Protein AF-A0A7S1HFD4-F1 (afdb_monomer_lite)

Sequence (165 aa):
EALGLVLRQPSCRRVALEGPGADVVRVVMNLLPKWSSKGGEEWGAAVSAALQALHHVASSSREFLDQGGGTEAVVCVLRESSDVEVVRWAISLLRGMVGLASAARTMGSESAGCLERLTEVILRCEDLQVQSSAGHLLEQLASTSDAPAEVCMRFVAVGMLPMGG

InterPro domains:
  IPR011989 Armadillo-like helical [G3DSA:1.25.10.10] (9-163)
  IPR016024 Armadillo-type fold [SSF48371] (45-154)

pLDDT: mean 70.8, std 16.88, range [27.39, 92.0]

Radius of gyration: 15.87 Å; chains: 1; bounding box: 38×36×42 Å

Organism: Hemiselmis andersenii (NCBI:txid464988)

Structure (mmCIF, N/CA/C/O backbone):
data_AF-A0A7S1HFD4-F1
#
_entry.id   AF-A0A7S1HFD4-F1
#
loop_
_atom_site.group_PDB
_atom_site.id
_atom_site.type_symbol
_atom_site.label_atom_id
_atom_site.label_alt_id
_atom_site.label_comp_id
_atom_site.label_asym_id
_atom_site.label_entity_id
_atom_site.label_seq_id
_atom_site.pdbx_PDB_ins_code
_atom_site.Cartn_x
_atom_site.Cartn_y
_atom_site.Cartn_z
_atom_site.occupancy
_atom_site.B_iso_or_equiv
_atom_site.auth_seq_id
_atom_site.auth_comp_id
_atom_site.auth_asym_id
_atom_site.auth_atom_id
_atom_site.pdbx_PDB_model_num
ATOM 1 N N . GLU A 1 1 ? -22.334 -19.270 -2.024 1.00 36.38 1 GLU A N 1
ATOM 2 C CA . GLU A 1 1 ? -23.338 -18.642 -2.919 1.00 36.38 1 GLU A CA 1
ATOM 3 C C . GLU A 1 1 ? -23.235 -17.113 -3.040 1.00 36.38 1 GLU A C 1
ATOM 5 O O . GLU A 1 1 ? -23.533 -16.600 -4.111 1.00 36.38 1 GLU A O 1
ATOM 10 N N . ALA A 1 2 ? -22.717 -16.371 -2.047 1.00 30.70 2 ALA A N 1
ATOM 11 C CA . ALA A 1 2 ? -22.541 -14.907 -2.141 1.00 30.70 2 ALA A CA 1
ATOM 12 C C . ALA A 1 2 ? -21.540 -14.423 -3.225 1.00 30.70 2 ALA A C 1
ATOM 14 O O . ALA A 1 2 ? -21.667 -13.313 -3.735 1.00 30.70 2 ALA A O 1
ATOM 15 N N . LEU A 1 3 ? -20.588 -15.267 -3.640 1.00 30.42 3 LEU A N 1
ATOM 16 C CA . LEU A 1 3 ? -19.603 -14.966 -4.694 1.00 30.42 3 LEU A CA 1
ATOM 17 C C . LEU A 1 3 ? -20.194 -14.947 -6.119 1.00 30.42 3 LEU A C 1
ATOM 19 O O . LEU A 1 3 ? -19.652 -14.286 -7.001 1.00 30.42 3 LEU A O 1
ATOM 23 N N . GLY A 1 4 ? -21.329 -15.620 -6.353 1.00 27.39 4 GLY A N 1
ATOM 24 C CA . GLY A 1 4 ? -21.940 -15.734 -7.686 1.00 27.39 4 GLY A CA 1
ATOM 25 C C . GLY A 1 4 ? -22.742 -14.505 -8.134 1.00 27.39 4 GLY A C 1
ATOM 26 O O . GLY A 1 4 ? -22.979 -14.319 -9.326 1.00 27.39 4 GLY A O 1
ATOM 27 N N . LEU A 1 5 ? -23.142 -13.641 -7.196 1.00 33.69 5 LEU A N 1
ATOM 28 C CA . LEU A 1 5 ? -23.995 -12.473 -7.462 1.00 33.69 5 LEU A CA 1
ATOM 29 C C . LEU A 1 5 ? -23.203 -11.188 -7.752 1.00 33.69 5 LEU A C 1
ATOM 31 O O . LEU A 1 5 ? -23.716 -10.274 -8.394 1.00 33.69 5 LEU A O 1
ATOM 35 N N . VAL A 1 6 ? -21.935 -11.123 -7.341 1.00 37.06 6 VAL A N 1
ATOM 36 C CA . VAL A 1 6 ? -21.085 -9.926 -7.485 1.00 37.06 6 VAL A CA 1
ATOM 37 C C . VAL A 1 6 ? -20.586 -9.742 -8.928 1.00 37.06 6 VAL A C 1
ATOM 39 O O . VAL A 1 6 ? -20.330 -8.609 -9.335 1.00 37.06 6 VAL A O 1
ATOM 42 N N . LEU A 1 7 ? -20.537 -10.822 -9.720 1.00 34.38 7 LEU A N 1
ATOM 43 C CA . LEU A 1 7 ? -19.982 -10.873 -11.084 1.00 34.38 7 LEU A CA 1
ATOM 44 C C . LEU A 1 7 ? -20.945 -10.427 -12.205 1.00 34.38 7 LEU A C 1
ATOM 46 O O . LEU A 1 7 ? -20.578 -10.481 -13.376 1.00 34.38 7 LEU A O 1
ATOM 50 N N . ARG A 1 8 ? -22.177 -10.002 -11.887 1.00 31.75 8 ARG A N 1
ATOM 51 C CA . ARG A 1 8 ? -23.209 -9.664 -12.892 1.00 31.75 8 ARG A CA 1
ATOM 52 C C . ARG A 1 8 ? -23.500 -8.168 -13.060 1.00 31.75 8 ARG A C 1
ATOM 54 O O . ARG A 1 8 ? -24.485 -7.826 -13.707 1.00 31.75 8 ARG A O 1
ATOM 61 N N . GLN A 1 9 ? -22.685 -7.270 -12.503 1.00 31.31 9 GLN A N 1
ATOM 62 C CA . GLN A 1 9 ? -22.921 -5.829 -12.662 1.00 31.31 9 GLN A CA 1
ATOM 63 C C . GLN A 1 9 ? -22.128 -5.220 -13.838 1.00 31.31 9 GLN A C 1
ATOM 65 O O . GLN A 1 9 ? -20.924 -5.442 -13.934 1.00 31.31 9 GLN A O 1
ATOM 70 N N . PRO A 1 10 ? -22.788 -4.455 -14.733 1.00 30.75 10 PRO A N 1
ATOM 71 C CA . PRO A 1 10 ? -22.236 -4.023 -16.022 1.00 30.75 10 PRO A CA 1
ATOM 72 C C . PRO A 1 10 ? -21.331 -2.776 -15.969 1.00 30.75 10 PRO A C 1
ATOM 74 O O . PRO A 1 10 ? -20.902 -2.297 -17.015 1.00 30.75 10 PRO A O 1
ATOM 77 N N . SER A 1 11 ? -21.034 -2.228 -14.789 1.00 29.97 11 SER A N 1
ATOM 78 C CA . SER A 1 11 ? -20.333 -0.943 -14.633 1.00 29.97 11 SER A CA 1
ATOM 79 C C . SER A 1 11 ? -18.802 -1.027 -14.519 1.00 29.97 11 SER A C 1
ATOM 81 O O . SER A 1 11 ? -18.147 0.011 -14.549 1.00 29.97 11 SER A O 1
ATOM 83 N N . CYS A 1 12 ? -18.203 -2.221 -14.468 1.00 31.25 12 CYS A N 1
ATOM 84 C CA . CYS A 1 12 ? -16.744 -2.386 -14.490 1.00 31.25 12 CYS A CA 1
ATOM 85 C C . CYS A 1 12 ? -16.300 -2.890 -15.872 1.00 31.25 12 CYS A C 1
ATOM 87 O O . CYS A 1 12 ? -16.665 -3.990 -16.292 1.00 31.25 12 CYS A O 1
ATOM 89 N N . ARG A 1 13 ? -15.532 -2.070 -16.605 1.00 36.38 13 ARG A N 1
ATOM 90 C CA . ARG A 1 13 ? -14.935 -2.442 -17.900 1.00 36.38 13 ARG A CA 1
ATOM 91 C C . ARG A 1 13 ? -14.167 -3.764 -17.758 1.00 36.38 13 ARG A C 1
ATOM 93 O O . ARG A 1 13 ? -13.383 -3.940 -16.834 1.00 36.38 13 ARG A O 1
ATOM 100 N N . ARG A 1 14 ? -14.428 -4.696 -18.681 1.00 38.25 14 ARG A N 1
ATOM 101 C CA . ARG A 1 14 ? -13.848 -6.048 -18.718 1.00 38.25 14 ARG A CA 1
ATOM 102 C C . ARG A 1 14 ? -12.318 -6.001 -18.713 1.00 38.25 14 ARG A C 1
ATOM 104 O O . ARG A 1 14 ? -11.714 -5.565 -19.685 1.00 38.25 14 ARG A O 1
ATOM 111 N N . VAL A 1 15 ? -11.730 -6.546 -17.656 1.00 40.75 15 VAL A N 1
ATOM 112 C CA . VAL A 1 15 ? -10.309 -6.890 -17.566 1.00 40.75 15 VAL A CA 1
ATOM 113 C C . VAL A 1 15 ? -10.117 -8.298 -18.153 1.00 40.75 15 VAL A C 1
ATOM 115 O O . VAL A 1 15 ? -10.663 -9.280 -17.627 1.00 40.75 15 VAL A O 1
ATOM 118 N N . ALA A 1 16 ? -9.399 -8.399 -19.275 1.00 38.19 16 ALA A N 1
ATOM 119 C CA . ALA A 1 16 ? -9.076 -9.662 -19.938 1.00 38.19 16 ALA A CA 1
ATOM 120 C C . ALA A 1 16 ? -7.806 -10.259 -19.314 1.00 38.19 16 ALA A C 1
ATOM 122 O O . ALA A 1 16 ? -6.692 -9.911 -19.680 1.00 38.19 16 ALA A O 1
ATOM 123 N N . LEU A 1 17 ? -8.003 -11.135 -18.335 1.00 47.66 17 LEU A N 1
ATOM 124 C CA . LEU A 1 17 ? -6.966 -11.969 -17.734 1.00 47.66 17 LEU A CA 1
ATOM 125 C C . LEU A 1 17 ? -7.320 -13.419 -18.084 1.00 47.66 17 LEU A C 1
ATOM 127 O O . LEU A 1 17 ? -8.486 -13.801 -17.920 1.00 47.66 17 LEU A O 1
ATOM 131 N N . GLU A 1 18 ? -6.353 -14.193 -18.579 1.00 43.66 18 GLU A N 1
ATOM 132 C CA . GLU A 1 18 ? -6.514 -15.613 -18.925 1.00 43.66 18 GLU A CA 1
ATOM 133 C C . GLU A 1 18 ? -5.867 -16.520 -17.861 1.00 43.66 18 GLU A C 1
ATOM 135 O O . GLU A 1 18 ? -4.837 -16.182 -17.280 1.00 43.66 18 GLU A O 1
ATOM 140 N N . GLY A 1 19 ? -6.478 -17.682 -17.600 1.00 49.81 19 GLY A N 1
ATOM 141 C CA . GLY A 1 19 ? -5.987 -18.696 -16.655 1.00 49.81 19 GLY A CA 1
ATOM 142 C C . GLY A 1 19 ? -6.679 -18.698 -15.277 1.00 49.81 19 GLY A C 1
ATOM 143 O O . GLY A 1 19 ? -7.371 -17.751 -14.921 1.00 49.81 19 GLY A O 1
ATOM 144 N N . PRO A 1 20 ? -6.504 -19.752 -14.458 1.00 47.56 20 PRO A N 1
ATOM 145 C CA . PRO A 1 20 ? -7.231 -19.930 -13.190 1.00 47.56 20 PRO A CA 1
ATOM 146 C C . PRO A 1 20 ? -6.934 -18.854 -12.126 1.00 47.56 20 PRO A C 1
ATOM 148 O O . PRO A 1 20 ? -7.757 -18.616 -11.245 1.00 47.56 20 PRO A O 1
ATOM 151 N N . GLY A 1 21 ? -5.793 -18.159 -12.215 1.00 49.62 21 GLY A N 1
ATOM 152 C CA . GLY A 1 21 ? -5.471 -17.012 -11.354 1.00 49.62 21 GLY A CA 1
ATOM 153 C C . GLY A 1 21 ? -6.226 -15.727 -11.722 1.00 49.62 21 GLY A C 1
ATOM 154 O O . GLY A 1 21 ? -6.450 -14.878 -10.861 1.00 49.62 21 GLY A O 1
ATOM 155 N N . ALA A 1 22 ? -6.681 -15.604 -12.974 1.00 56.97 22 ALA A N 1
ATOM 156 C CA . ALA A 1 22 ? -7.412 -14.445 -13.477 1.00 56.97 22 ALA A CA 1
ATOM 157 C C . ALA A 1 22 ? -8.752 -14.238 -12.768 1.00 56.97 22 ALA A C 1
ATOM 159 O O . ALA A 1 22 ? -9.141 -13.106 -12.487 1.00 56.97 22 ALA A O 1
ATOM 160 N N . ASP A 1 23 ? -9.457 -15.329 -12.470 1.00 59.56 23 ASP A N 1
ATOM 161 C CA . ASP A 1 23 ? -10.765 -15.278 -11.823 1.00 59.56 23 ASP A CA 1
ATOM 162 C C . ASP A 1 23 ? -10.652 -14.875 -10.353 1.00 59.56 23 ASP A C 1
ATOM 164 O O . ASP A 1 23 ? -11.472 -14.095 -9.873 1.00 59.56 23 ASP A O 1
ATOM 168 N N . VAL A 1 24 ? -9.596 -15.317 -9.661 1.00 56.88 24 VAL A N 1
ATOM 169 C CA . VAL A 1 24 ? -9.302 -14.906 -8.280 1.0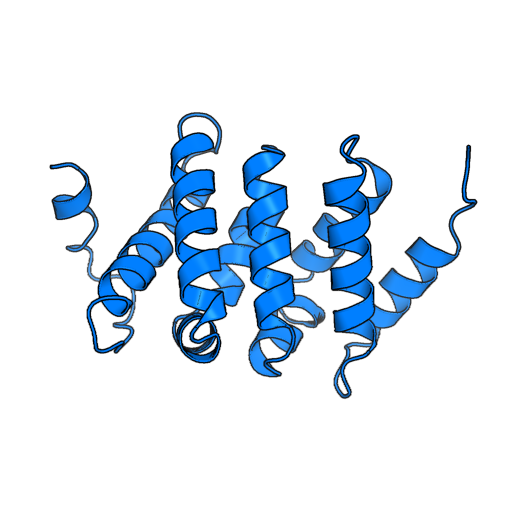0 56.88 24 VAL A CA 1
ATOM 170 C C . VAL A 1 24 ? -8.987 -13.414 -8.231 1.00 56.88 24 VAL A C 1
ATOM 172 O O . VAL A 1 24 ? -9.608 -12.687 -7.458 1.00 56.88 24 VAL A O 1
ATOM 175 N N . VAL A 1 25 ? -8.101 -12.932 -9.109 1.00 61.56 25 VAL A N 1
ATOM 176 C CA . VAL A 1 25 ? -7.782 -11.500 -9.223 1.00 61.56 25 VAL A CA 1
ATOM 177 C C . VAL A 1 25 ? -9.042 -10.696 -9.537 1.00 61.56 25 VAL A C 1
ATOM 179 O O . VAL A 1 25 ? -9.325 -9.716 -8.860 1.00 61.56 25 VAL A O 1
ATOM 182 N N . ARG A 1 26 ? -9.857 -11.132 -10.502 1.00 66.56 26 ARG A N 1
ATOM 183 C CA . ARG A 1 26 ? -11.087 -10.436 -10.908 1.00 66.56 26 ARG A CA 1
ATOM 184 C C . ARG A 1 26 ? -12.136 -10.403 -9.795 1.00 66.56 26 ARG A C 1
ATOM 186 O O . ARG A 1 26 ? -12.816 -9.395 -9.628 1.00 66.56 26 ARG A O 1
ATOM 193 N N . VAL A 1 27 ? -12.287 -11.480 -9.026 1.00 65.19 27 VAL A N 1
ATOM 194 C CA . VAL A 1 27 ? -13.192 -11.529 -7.868 1.00 65.19 27 VAL A CA 1
ATOM 195 C C . VAL A 1 27 ? -12.712 -10.583 -6.773 1.00 65.19 27 VAL A C 1
ATOM 197 O O . VAL A 1 27 ? -13.503 -9.769 -6.303 1.00 65.19 27 VAL A O 1
ATOM 200 N N . VAL A 1 28 ? -11.428 -10.638 -6.411 1.00 64.50 28 VAL A N 1
ATOM 201 C CA . VAL A 1 28 ? -10.841 -9.746 -5.403 1.00 64.50 28 VAL A CA 1
ATOM 202 C C . VAL A 1 28 ? -10.979 -8.287 -5.845 1.00 64.50 28 VAL A C 1
ATOM 204 O O . VAL A 1 28 ? -11.540 -7.481 -5.110 1.00 64.50 28 VAL A O 1
ATOM 207 N N . MET A 1 29 ? -10.613 -7.967 -7.087 1.00 67.50 29 MET A N 1
ATOM 208 C CA . MET A 1 29 ? -10.726 -6.617 -7.654 1.00 67.50 29 MET A CA 1
ATOM 209 C C . MET A 1 29 ? -12.163 -6.108 -7.775 1.00 67.50 29 MET A C 1
ATOM 211 O O . MET A 1 29 ? -12.386 -4.905 -7.738 1.00 67.50 29 MET A O 1
ATOM 215 N N . ASN A 1 30 ? -13.158 -6.993 -7.863 1.00 69.62 30 ASN A N 1
ATOM 216 C CA . ASN A 1 30 ? -14.570 -6.602 -7.820 1.00 69.62 30 ASN A CA 1
ATOM 217 C C . ASN A 1 30 ? -15.109 -6.414 -6.393 1.00 69.62 30 ASN A C 1
ATOM 219 O O . ASN A 1 30 ? -16.143 -5.765 -6.213 1.00 69.62 30 ASN A O 1
ATOM 223 N N . LEU A 1 31 ? -14.461 -7.012 -5.391 1.00 67.50 31 LEU A N 1
ATOM 224 C CA . LEU A 1 31 ? -14.852 -6.916 -3.985 1.00 67.50 31 LEU A CA 1
ATOM 225 C C . LEU A 1 31 ? -14.237 -5.685 -3.307 1.00 67.50 31 LEU A C 1
ATOM 227 O O . LEU A 1 31 ? -14.941 -5.014 -2.551 1.00 67.50 31 LEU A O 1
ATOM 231 N N . LEU A 1 32 ? -12.981 -5.344 -3.623 1.00 68.75 32 LEU A N 1
ATOM 232 C CA . LEU A 1 32 ? -12.258 -4.222 -3.004 1.00 68.75 32 LEU A CA 1
ATOM 233 C C . LEU A 1 32 ? -12.978 -2.855 -3.144 1.00 68.75 32 LEU A C 1
ATOM 23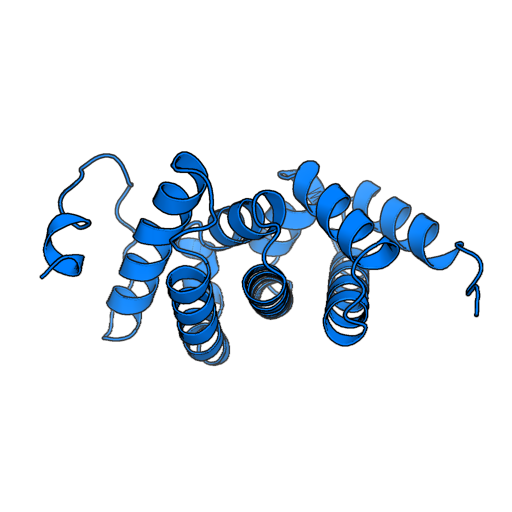5 O O . LEU A 1 32 ? -13.140 -2.176 -2.131 1.00 68.75 32 LEU A O 1
ATOM 239 N N . PRO A 1 33 ? -13.522 -2.453 -4.314 1.00 62.09 33 PRO A N 1
ATOM 240 C CA . PRO A 1 33 ? -14.230 -1.173 -4.450 1.00 62.09 33 PRO A CA 1
ATOM 241 C C . PRO A 1 33 ? -15.594 -1.156 -3.747 1.00 62.09 33 PRO A C 1
ATOM 243 O O . PRO A 1 33 ? -16.076 -0.116 -3.307 1.00 62.09 33 PRO A O 1
ATOM 246 N N . LYS A 1 34 ? -16.252 -2.317 -3.634 1.00 64.44 34 LYS A N 1
ATOM 247 C CA . LYS A 1 34 ? -17.563 -2.424 -2.971 1.00 64.44 34 LYS A CA 1
ATOM 248 C C . LYS A 1 34 ? -17.432 -2.298 -1.456 1.00 64.44 34 LYS A C 1
ATOM 250 O O . LYS A 1 34 ? -18.343 -1.781 -0.814 1.00 64.44 34 LYS A O 1
ATOM 255 N N . TRP A 1 35 ? -16.303 -2.739 -0.912 1.00 65.94 35 TRP A N 1
ATOM 256 C CA . TRP A 1 35 ? -15.948 -2.594 0.494 1.00 65.94 35 TRP A CA 1
ATOM 257 C C . TRP A 1 35 ? -15.759 -1.125 0.901 1.00 65.94 35 TRP A C 1
ATOM 259 O O . TRP A 1 35 ? -16.386 -0.682 1.863 1.00 65.94 35 TRP A O 1
ATOM 269 N N . SER A 1 36 ? -15.004 -0.369 0.098 1.00 58.66 36 SER A N 1
ATOM 270 C CA . SER A 1 36 ? -14.799 1.082 0.242 1.00 58.66 36 SER A CA 1
ATOM 271 C C . SER A 1 36 ? -16.124 1.844 0.427 1.00 58.66 36 SER A C 1
ATOM 273 O O . SER A 1 36 ? -16.315 2.607 1.372 1.00 58.66 36 SER A O 1
ATOM 275 N N . SER A 1 37 ? -17.130 1.524 -0.394 1.00 59.00 37 SER A N 1
ATOM 276 C CA . SER A 1 37 ? -18.434 2.204 -0.362 1.00 59.00 37 SER A CA 1
ATOM 277 C C . SER A 1 37 ? -19.332 1.905 0.853 1.00 59.00 37 SER A C 1
ATOM 279 O O . SER A 1 37 ? -20.359 2.566 1.013 1.00 59.00 37 SER A O 1
ATOM 281 N N . LYS A 1 38 ? -19.012 0.894 1.679 1.00 59.25 38 LYS A N 1
ATOM 282 C CA . LYS A 1 38 ? -19.922 0.367 2.719 1.00 59.25 38 LYS A CA 1
ATOM 283 C C . LYS A 1 38 ? -19.410 0.447 4.160 1.00 59.25 38 LYS A C 1
ATOM 285 O O . LYS A 1 38 ? -20.112 -0.025 5.049 1.00 59.25 38 LYS A O 1
ATOM 290 N N . GLY A 1 39 ? -18.257 1.064 4.417 1.00 54.59 39 GLY A N 1
ATOM 291 C CA . GLY A 1 39 ? -17.822 1.333 5.793 1.00 54.59 39 GLY A CA 1
ATOM 292 C C . GLY A 1 39 ? -17.177 0.147 6.520 1.00 54.59 39 GLY A C 1
ATOM 293 O O . GLY A 1 39 ? -17.425 -0.053 7.702 1.00 54.59 39 GLY A O 1
ATOM 294 N N . GLY A 1 40 ? -16.317 -0.606 5.829 1.00 56.00 40 GLY A N 1
ATOM 295 C CA . GLY A 1 40 ? -15.072 -1.124 6.416 1.00 56.00 40 GLY A CA 1
ATOM 296 C C . GLY A 1 40 ? -15.121 -2.316 7.382 1.00 56.00 40 GLY A C 1
ATOM 297 O O . GLY A 1 40 ? -14.495 -3.340 7.105 1.00 56.00 40 GLY A O 1
ATOM 298 N N . GLU A 1 41 ? -15.807 -2.192 8.518 1.00 57.78 41 GLU A N 1
ATOM 299 C CA . GLU A 1 41 ? -15.495 -2.979 9.725 1.00 57.78 41 GLU A CA 1
ATOM 300 C C . GLU A 1 41 ? -15.973 -4.437 9.668 1.00 57.78 41 GLU A C 1
ATOM 302 O O . GLU A 1 41 ? -15.218 -5.342 10.014 1.00 57.78 41 GLU A O 1
ATOM 307 N N . GLU A 1 42 ? -17.172 -4.715 9.145 1.00 62.59 42 GLU A N 1
ATOM 308 C CA . GLU A 1 42 ? -17.706 -6.093 9.076 1.00 62.59 42 GLU A CA 1
ATOM 309 C C . GLU A 1 42 ? -16.956 -7.002 8.084 1.00 62.59 42 GLU A C 1
ATOM 311 O O . GLU A 1 42 ? -17.113 -8.223 8.091 1.00 62.59 42 GLU A O 1
ATOM 316 N N . TRP A 1 43 ? -16.138 -6.416 7.212 1.00 68.88 43 TRP A N 1
ATOM 317 C CA . TRP A 1 43 ? -15.517 -7.102 6.080 1.00 68.88 43 TRP A CA 1
ATOM 318 C C . TRP A 1 43 ? -13.989 -7.163 6.171 1.00 68.88 43 TRP A C 1
ATOM 320 O O . TRP A 1 43 ? -13.373 -7.770 5.293 1.00 68.88 43 TRP A O 1
ATOM 330 N N . GLY A 1 44 ? -13.378 -6.596 7.219 1.00 70.44 44 GLY A N 1
ATOM 331 C CA . GLY A 1 44 ? -11.919 -6.512 7.379 1.00 70.44 44 GLY A CA 1
ATOM 332 C C . GLY A 1 44 ? -11.214 -7.859 7.196 1.00 70.44 44 GLY A C 1
ATOM 333 O O . GLY A 1 44 ? -10.288 -7.973 6.396 1.00 70.44 44 GLY A O 1
ATOM 334 N N . ALA A 1 45 ? -11.739 -8.928 7.805 1.00 76.50 45 ALA A N 1
ATOM 335 C CA . ALA A 1 45 ? -11.190 -10.279 7.662 1.00 76.50 45 ALA A CA 1
ATOM 336 C C . ALA A 1 45 ? -11.277 -10.828 6.223 1.00 76.50 45 ALA A C 1
ATOM 338 O O . ALA A 1 45 ? -10.332 -11.442 5.729 1.00 76.50 45 ALA A O 1
ATOM 339 N N . ALA A 1 46 ? -12.393 -10.592 5.527 1.00 74.38 46 ALA A N 1
ATOM 340 C CA . ALA A 1 46 ? -12.576 -11.039 4.147 1.00 74.38 46 ALA A CA 1
ATOM 341 C C . ALA A 1 46 ? -11.681 -10.256 3.176 1.00 74.38 46 ALA A C 1
ATOM 343 O O . ALA A 1 46 ? -11.126 -10.836 2.243 1.00 74.38 46 ALA A O 1
ATOM 344 N N . VAL A 1 47 ? -11.510 -8.953 3.411 1.00 75.69 47 VAL A N 1
ATOM 345 C CA . VAL A 1 47 ? -10.617 -8.092 2.629 1.00 75.69 47 VAL A CA 1
ATOM 346 C C . VAL A 1 47 ? -9.159 -8.451 2.881 1.00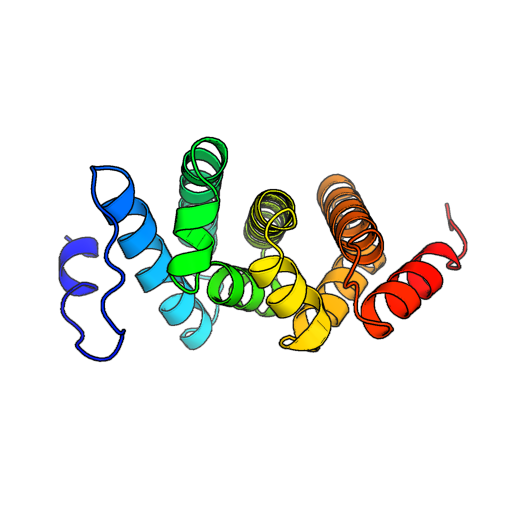 75.69 47 VAL A C 1
ATOM 348 O O . VAL A 1 47 ? -8.410 -8.604 1.924 1.00 75.69 47 VAL A O 1
ATOM 351 N N . SER A 1 48 ? -8.768 -8.673 4.134 1.00 78.31 48 SER A N 1
ATOM 352 C CA . SER A 1 48 ? -7.431 -9.149 4.495 1.00 78.31 48 SER A CA 1
ATOM 353 C C . SER A 1 48 ? -7.110 -10.480 3.803 1.00 78.31 48 SER A C 1
ATOM 355 O O . SER A 1 48 ? -6.104 -10.586 3.104 1.00 78.31 48 SER A O 1
ATOM 357 N N . ALA A 1 49 ? -8.022 -11.459 3.860 1.00 79.12 49 ALA A N 1
ATOM 358 C CA . ALA A 1 49 ? -7.862 -12.735 3.161 1.00 79.12 49 ALA A CA 1
ATOM 359 C C . ALA A 1 49 ? -7.784 -12.571 1.630 1.00 79.12 49 ALA A C 1
ATOM 361 O O . ALA A 1 49 ? -6.994 -13.244 0.963 1.00 79.12 49 ALA A O 1
ATOM 362 N N . ALA A 1 50 ? -8.576 -11.659 1.062 1.00 77.50 50 ALA A N 1
ATOM 363 C CA . ALA A 1 50 ? -8.552 -11.347 -0.361 1.00 77.50 50 ALA A CA 1
ATOM 364 C C . ALA A 1 50 ? -7.217 -10.712 -0.787 1.00 77.50 50 ALA A C 1
ATOM 366 O O . ALA A 1 50 ? -6.638 -11.129 -1.790 1.00 77.50 50 ALA A O 1
ATOM 367 N N . LEU A 1 51 ? -6.698 -9.756 -0.011 1.00 80.50 51 LEU A N 1
ATOM 368 C CA . LEU A 1 51 ? -5.396 -9.132 -0.250 1.00 80.50 51 LEU A CA 1
ATOM 369 C C . LEU A 1 51 ? -4.247 -10.133 -0.067 1.00 80.50 51 LEU A C 1
ATOM 371 O O . LEU A 1 51 ? -3.312 -10.138 -0.861 1.00 80.50 51 LEU A O 1
ATOM 375 N N . GLN A 1 52 ? -4.327 -11.029 0.916 1.00 82.12 52 GLN A N 1
ATOM 376 C CA . GLN A 1 52 ? -3.348 -12.098 1.107 1.00 82.12 52 GLN A CA 1
ATOM 377 C C . GLN A 1 52 ? -3.308 -13.052 -0.095 1.00 82.12 52 GLN A C 1
ATOM 379 O O . GLN A 1 52 ? -2.233 -13.359 -0.616 1.00 82.12 52 GLN A O 1
ATOM 384 N N . ALA A 1 53 ? -4.474 -13.503 -0.567 1.00 77.25 53 ALA A N 1
ATOM 385 C CA . ALA A 1 53 ? -4.568 -14.347 -1.756 1.00 77.25 53 ALA A CA 1
ATOM 386 C C . ALA A 1 53 ? -3.997 -13.626 -2.984 1.00 77.25 53 ALA A C 1
ATOM 388 O O . ALA A 1 53 ? -3.222 -14.200 -3.751 1.00 77.25 53 ALA A O 1
ATOM 389 N N . LEU A 1 54 ? -4.323 -12.341 -3.127 1.00 77.31 54 LEU A N 1
ATOM 390 C CA . LEU A 1 54 ? -3.804 -11.499 -4.192 1.00 77.31 54 LEU A CA 1
ATOM 391 C C . LEU A 1 54 ? -2.286 -11.348 -4.114 1.00 77.31 54 LEU A C 1
ATOM 393 O O . LEU A 1 54 ? -1.628 -11.426 -5.141 1.00 77.31 54 LEU A O 1
ATOM 397 N N . HIS A 1 55 ? -1.721 -11.176 -2.918 1.00 79.19 55 HIS A N 1
ATOM 398 C CA . HIS A 1 55 ? -0.280 -11.064 -2.711 1.00 79.19 55 HIS A CA 1
ATOM 399 C C . HIS A 1 55 ? 0.441 -12.331 -3.175 1.00 79.19 55 HIS A C 1
ATOM 401 O O . HIS A 1 55 ? 1.482 -12.265 -3.832 1.00 79.19 55 HIS A O 1
ATOM 407 N N . HIS A 1 56 ? -0.151 -13.495 -2.903 1.00 76.38 56 HIS A N 1
ATOM 408 C CA . HIS A 1 56 ? 0.396 -14.765 -3.355 1.00 76.38 56 HIS A CA 1
ATOM 409 C C . HIS A 1 56 ? 0.373 -14.887 -4.886 1.00 76.38 56 HIS A C 1
ATOM 411 O O . HIS A 1 56 ? 1.373 -15.278 -5.485 1.00 76.38 56 HIS A O 1
ATOM 417 N N . VAL A 1 57 ? -0.712 -14.463 -5.541 1.00 71.06 57 VAL A N 1
ATOM 418 C CA . VAL A 1 57 ? -0.799 -14.437 -7.014 1.00 71.06 57 VAL A CA 1
ATOM 419 C C . VAL A 1 57 ? 0.164 -13.404 -7.616 1.00 71.06 57 VAL A C 1
ATOM 421 O O . VAL A 1 57 ? 0.877 -13.710 -8.573 1.00 71.06 57 VAL A O 1
ATOM 424 N N . ALA A 1 58 ? 0.254 -12.215 -7.011 1.00 69.56 58 ALA A N 1
ATOM 425 C CA . ALA A 1 58 ? 1.156 -11.135 -7.406 1.00 69.56 58 ALA A CA 1
ATOM 426 C C . ALA A 1 58 ? 2.611 -11.601 -7.441 1.00 69.56 58 ALA A C 1
ATOM 428 O O . ALA A 1 58 ? 3.354 -11.245 -8.350 1.00 69.56 58 ALA A O 1
ATOM 429 N N . SER A 1 59 ? 3.018 -12.430 -6.472 1.00 68.50 59 SER A N 1
ATOM 430 C CA . SER A 1 59 ? 4.383 -12.958 -6.400 1.00 68.50 59 SER A CA 1
ATOM 431 C C . SER A 1 59 ? 4.806 -13.713 -7.669 1.00 68.50 59 SER A C 1
ATOM 433 O O . SER A 1 59 ? 5.984 -13.697 -8.022 1.00 68.50 59 SER A O 1
ATOM 435 N N . SER A 1 60 ? 3.841 -14.311 -8.378 1.00 67.19 60 SER A N 1
ATOM 436 C CA . SER A 1 60 ? 4.058 -15.062 -9.617 1.00 67.19 60 SER A CA 1
ATOM 437 C C . SER A 1 60 ? 3.900 -14.201 -10.872 1.00 67.19 60 SER A C 1
ATOM 439 O O . SER A 1 60 ? 4.586 -14.447 -11.861 1.00 67.19 60 SER A O 1
ATOM 441 N N . SER A 1 61 ? 3.027 -13.187 -10.858 1.00 66.81 61 SER A N 1
ATOM 442 C CA . SER A 1 61 ? 2.935 -12.217 -11.953 1.00 66.81 61 SER A CA 1
ATOM 443 C C . SER A 1 61 ? 2.253 -10.909 -11.535 1.00 66.81 61 SER A C 1
ATOM 445 O O . SER A 1 61 ? 1.076 -10.863 -11.179 1.00 66.81 61 SER A O 1
ATOM 447 N N . ARG A 1 62 ? 3.032 -9.825 -11.586 1.00 70.81 62 ARG A N 1
ATOM 448 C CA . ARG A 1 62 ? 2.691 -8.496 -11.047 1.00 70.81 62 ARG A CA 1
ATOM 449 C C . ARG A 1 62 ? 1.996 -7.615 -12.084 1.00 70.81 62 ARG A C 1
ATOM 451 O O . ARG A 1 62 ? 1.148 -6.801 -11.742 1.00 70.81 62 ARG A O 1
ATOM 458 N N . GLU A 1 63 ? 2.331 -7.821 -13.353 1.00 67.75 63 GLU A N 1
ATOM 459 C CA . GLU A 1 63 ? 1.840 -7.053 -14.505 1.00 67.75 63 GLU A CA 1
ATOM 460 C C . GLU A 1 63 ? 0.324 -7.207 -14.696 1.00 67.75 63 GLU A C 1
ATOM 462 O O . GLU A 1 63 ? -0.358 -6.265 -15.092 1.00 67.75 63 GLU A O 1
ATOM 467 N N . PHE A 1 64 ? -0.226 -8.371 -14.338 1.00 65.31 64 PHE A N 1
ATOM 468 C CA . PHE A 1 64 ? -1.663 -8.637 -14.407 1.00 65.31 64 PHE A CA 1
ATOM 469 C C . PHE A 1 64 ? -2.497 -7.826 -13.409 1.00 65.31 64 PHE A C 1
ATOM 471 O O . PHE A 1 64 ? -3.678 -7.584 -13.660 1.00 65.31 64 PHE A O 1
ATOM 478 N N . LEU A 1 65 ? -1.916 -7.416 -12.279 1.00 66.50 65 LEU A N 1
ATOM 479 C CA . LEU A 1 65 ? -2.616 -6.594 -11.288 1.00 66.50 65 LEU A CA 1
ATOM 480 C C . LEU A 1 65 ? -2.707 -5.143 -11.732 1.00 66.50 65 LEU A C 1
ATOM 482 O O . LEU A 1 65 ? -3.745 -4.506 -11.571 1.00 66.50 65 LEU A O 1
ATOM 486 N N . ASP A 1 66 ? -1.640 -4.653 -12.344 1.00 67.19 66 ASP A N 1
ATOM 487 C CA . ASP A 1 66 ? -1.554 -3.283 -12.819 1.00 67.19 66 ASP A CA 1
ATOM 488 C C . ASP A 1 66 ? -2.467 -3.035 -14.032 1.00 67.19 66 ASP A C 1
ATOM 490 O O . ASP A 1 66 ? -3.267 -2.103 -14.031 1.00 67.19 66 ASP A O 1
ATOM 494 N N . GLN A 1 67 ? -2.490 -3.955 -15.006 1.00 66.06 67 GLN A N 1
ATOM 495 C CA . GLN A 1 67 ? -3.368 -3.861 -16.186 1.00 66.06 67 GLN A CA 1
ATOM 496 C C . GLN A 1 67 ? -4.874 -3.876 -15.856 1.00 66.06 67 GLN A C 1
ATOM 498 O O . GLN A 1 67 ? -5.700 -3.502 -16.691 1.00 66.06 67 GLN A O 1
ATOM 503 N N . GLY A 1 68 ? -5.245 -4.329 -14.656 1.00 62.75 68 GLY A N 1
ATOM 504 C CA . GLY A 1 68 ? -6.629 -4.438 -14.200 1.00 62.75 68 GLY A CA 1
ATOM 505 C C . GLY A 1 68 ? -7.142 -3.264 -13.364 1.00 62.75 68 GLY A C 1
ATOM 506 O O . GLY A 1 68 ? -8.263 -3.357 -12.866 1.00 62.75 68 GLY A O 1
ATOM 507 N N . GLY A 1 69 ? -6.350 -2.204 -13.164 1.00 70.12 69 GLY A N 1
ATOM 508 C CA . GLY A 1 69 ? -6.669 -1.146 -12.195 1.00 70.12 69 GLY A CA 1
ATOM 509 C C . GLY A 1 69 ? -6.505 -1.597 -10.735 1.00 70.12 69 GLY A C 1
ATOM 510 O O . GLY A 1 69 ? -7.156 -1.083 -9.821 1.00 70.12 69 GLY A O 1
ATOM 511 N N . GLY A 1 70 ? -5.707 -2.647 -10.511 1.00 74.88 70 GLY A N 1
ATOM 512 C CA . GLY A 1 70 ? -5.522 -3.236 -9.191 1.00 74.88 70 GLY A CA 1
ATOM 513 C C . GLY A 1 70 ? -4.674 -2.374 -8.269 1.00 74.88 70 GLY A C 1
ATOM 514 O O . GLY A 1 70 ? -4.904 -2.381 -7.061 1.00 74.88 70 GLY A O 1
ATOM 515 N N . THR A 1 71 ? -3.757 -1.579 -8.821 1.00 80.00 71 THR A N 1
ATOM 516 C CA . THR A 1 71 ? -2.986 -0.610 -8.039 1.00 80.00 71 THR A CA 1
ATOM 517 C C . THR A 1 71 ? -3.915 0.427 -7.407 1.00 80.00 71 THR A C 1
ATOM 519 O O . THR A 1 71 ? -3.867 0.627 -6.195 1.00 80.00 71 THR A O 1
ATOM 522 N N . GLU A 1 72 ? -4.822 1.024 -8.182 1.00 78.50 72 GLU A N 1
ATOM 523 C CA . GLU A 1 72 ? -5.799 2.011 -7.708 1.00 78.50 72 GLU A CA 1
ATOM 524 C C . GLU A 1 72 ? -6.711 1.420 -6.628 1.00 78.50 72 GLU A C 1
ATOM 526 O O . GLU A 1 72 ? -6.965 2.057 -5.604 1.00 78.50 72 GLU A O 1
ATOM 531 N N . ALA A 1 73 ? -7.173 0.181 -6.828 1.00 77.31 73 ALA A N 1
ATOM 532 C CA . ALA A 1 73 ? -8.015 -0.512 -5.860 1.00 77.31 73 ALA A CA 1
ATOM 533 C C . ALA A 1 73 ? -7.286 -0.733 -4.526 1.00 77.31 73 ALA A C 1
ATOM 535 O O . ALA A 1 73 ? -7.844 -0.453 -3.466 1.00 77.31 73 ALA A O 1
ATOM 536 N N . VAL A 1 74 ? -6.031 -1.191 -4.558 1.00 83.06 74 VAL A N 1
ATOM 537 C CA . VAL A 1 74 ? -5.239 -1.411 -3.337 1.00 83.06 74 VAL A CA 1
ATOM 538 C C . VAL A 1 74 ? -4.897 -0.084 -2.650 1.00 83.06 74 VAL A C 1
ATOM 540 O O . VAL A 1 74 ? -4.944 -0.006 -1.423 1.00 83.06 74 VAL A O 1
ATOM 543 N N . VAL A 1 75 ? -4.621 0.981 -3.409 1.00 83.50 75 VAL A N 1
ATOM 544 C CA . VAL A 1 75 ? -4.421 2.332 -2.860 1.00 83.50 75 VAL A CA 1
ATOM 545 C C . VAL A 1 75 ? -5.684 2.840 -2.161 1.00 83.50 75 VAL A C 1
ATOM 547 O O . VAL A 1 75 ? -5.603 3.371 -1.055 1.00 83.50 75 VAL A O 1
ATOM 550 N N . CYS A 1 76 ? -6.857 2.663 -2.768 1.00 80.44 76 CYS A N 1
ATOM 551 C CA . CYS A 1 76 ? -8.138 3.004 -2.151 1.00 80.44 76 CYS A CA 1
ATOM 552 C C . CYS A 1 76 ? -8.339 2.232 -0.838 1.00 80.44 76 CYS A C 1
ATOM 554 O O . CYS A 1 76 ? -8.658 2.832 0.187 1.00 80.44 76 CYS A O 1
ATOM 556 N N . VAL A 1 77 ? -8.024 0.933 -0.831 1.00 81.06 77 VAL A N 1
ATOM 557 C CA . VAL A 1 77 ? -8.122 0.099 0.373 1.00 81.06 77 VAL A CA 1
ATOM 558 C C . VAL A 1 77 ? -7.199 0.580 1.488 1.00 81.06 77 VAL A C 1
ATOM 560 O O . VAL A 1 77 ? -7.630 0.717 2.631 1.00 81.06 77 VAL A O 1
ATOM 563 N N . LEU A 1 78 ? -5.945 0.894 1.157 1.00 86.19 78 LEU A N 1
ATOM 564 C CA . LEU A 1 78 ? -4.981 1.444 2.107 1.00 86.19 78 LEU A CA 1
ATOM 565 C C . LEU A 1 78 ? -5.482 2.755 2.730 1.00 86.19 78 LEU A C 1
ATOM 567 O O . LEU A 1 78 ? -5.346 2.961 3.938 1.00 86.19 78 LEU A O 1
ATOM 571 N N . ARG A 1 79 ? -6.048 3.642 1.905 1.00 83.44 79 ARG A N 1
ATOM 572 C CA . ARG A 1 79 ? -6.545 4.959 2.327 1.00 83.44 79 ARG A CA 1
ATOM 573 C C . ARG A 1 79 ? -7.730 4.870 3.274 1.00 83.44 79 ARG A C 1
ATOM 575 O O . ARG A 1 79 ? -7.826 5.683 4.185 1.00 83.44 79 ARG A O 1
ATOM 582 N N . GLU A 1 80 ? -8.622 3.918 3.041 1.00 80.56 80 GLU A N 1
ATOM 583 C CA . GLU A 1 80 ? -9.907 3.851 3.737 1.00 80.56 80 GLU A CA 1
ATOM 584 C C . GLU A 1 80 ? -9.910 2.875 4.916 1.00 80.56 80 GLU A C 1
ATOM 586 O O . GLU A 1 80 ? -10.779 2.967 5.781 1.00 80.56 80 GLU A O 1
ATOM 591 N N . SER A 1 81 ? -8.936 1.964 4.995 1.00 81.31 81 SER A N 1
ATOM 592 C CA . SER A 1 81 ? -8.861 0.997 6.091 1.00 81.31 81 SER A CA 1
ATOM 593 C C . SER A 1 81 ? -8.201 1.567 7.338 1.00 81.31 81 SER A C 1
ATOM 595 O O . SER A 1 81 ? -7.067 2.047 7.283 1.00 81.31 81 SER A O 1
ATOM 597 N N . SER A 1 82 ? -8.853 1.404 8.486 1.00 82.31 82 SER A N 1
ATOM 598 C CA . SER A 1 82 ? -8.243 1.494 9.820 1.00 82.31 82 SER A CA 1
ATOM 599 C C . SER A 1 82 ? -7.753 0.138 10.349 1.00 82.31 82 SER A C 1
ATOM 601 O O . SER A 1 82 ? -6.985 0.107 11.308 1.00 82.31 82 SER A O 1
ATOM 603 N N . ASP A 1 83 ? -8.163 -0.971 9.726 1.00 84.31 83 ASP A N 1
ATOM 604 C CA . ASP A 1 83 ? -7.758 -2.324 10.108 1.00 84.31 83 ASP A CA 1
ATOM 605 C C . ASP A 1 83 ? -6.279 -2.560 9.760 1.00 84.31 83 ASP A C 1
ATOM 607 O O . ASP A 1 83 ? -5.871 -2.447 8.598 1.00 84.31 83 ASP A O 1
ATOM 611 N N . VAL A 1 84 ? -5.482 -2.890 10.780 1.00 86.81 84 VAL A N 1
ATOM 612 C CA . VAL A 1 84 ? -4.025 -3.070 10.685 1.00 86.81 84 VAL A CA 1
ATOM 613 C C . VAL A 1 84 ? -3.648 -4.230 9.761 1.00 86.81 84 VAL A C 1
ATOM 615 O O . VAL A 1 84 ? -2.671 -4.120 9.022 1.00 86.81 84 VAL A O 1
ATOM 618 N N . GLU A 1 85 ? -4.422 -5.317 9.741 1.00 85.38 85 GLU A N 1
ATOM 619 C CA . GLU A 1 85 ? -4.164 -6.468 8.871 1.00 85.38 85 GLU A CA 1
ATOM 620 C C . GLU A 1 85 ? -4.397 -6.100 7.405 1.00 85.38 85 GLU A C 1
ATOM 622 O O . GLU A 1 85 ? -3.581 -6.412 6.534 1.00 85.38 85 GLU A O 1
ATOM 627 N N . VAL A 1 86 ? -5.487 -5.379 7.131 1.00 85.25 86 VAL A N 1
ATOM 628 C CA . VAL A 1 86 ? -5.798 -4.873 5.788 1.00 85.25 86 VAL A CA 1
ATOM 629 C C . VAL A 1 86 ? -4.717 -3.898 5.317 1.00 85.25 86 VAL A C 1
ATOM 631 O O . VAL A 1 86 ? -4.225 -4.024 4.194 1.00 85.25 86 VAL A O 1
ATOM 634 N N . VAL A 1 87 ? -4.297 -2.965 6.179 1.00 89.38 87 VAL A N 1
ATOM 635 C CA . VAL A 1 87 ? -3.213 -2.014 5.885 1.00 89.38 87 VAL A CA 1
ATOM 636 C C . VAL A 1 87 ? -1.905 -2.754 5.602 1.00 89.38 87 VAL A C 1
ATOM 638 O O . VAL A 1 87 ? -1.233 -2.443 4.615 1.00 89.38 87 VAL A O 1
ATOM 641 N N . ARG A 1 88 ? -1.562 -3.772 6.404 1.00 91.25 88 ARG A N 1
ATOM 642 C CA . ARG A 1 88 ? -0.354 -4.582 6.202 1.00 91.25 88 ARG A CA 1
ATOM 643 C C . ARG A 1 88 ? -0.348 -5.226 4.823 1.00 91.25 88 ARG A C 1
ATOM 645 O O . ARG A 1 88 ? 0.609 -5.049 4.070 1.00 91.25 88 ARG A O 1
ATOM 652 N N . TRP A 1 89 ? -1.421 -5.931 4.466 1.00 88.62 89 TRP A N 1
ATOM 653 C CA . TRP A 1 89 ? -1.492 -6.613 3.177 1.00 88.62 89 TRP A CA 1
ATOM 654 C C . TRP A 1 89 ? -1.540 -5.648 1.995 1.00 88.62 89 TRP A C 1
ATOM 656 O O . TRP A 1 89 ? -0.914 -5.924 0.969 1.00 88.62 89 TRP A O 1
ATOM 666 N N . ALA A 1 90 ? -2.215 -4.505 2.137 1.00 88.69 90 ALA A N 1
ATOM 667 C CA . ALA A 1 90 ? -2.228 -3.469 1.111 1.00 88.69 90 ALA A CA 1
ATOM 668 C C . ALA A 1 90 ? -0.811 -2.934 0.846 1.00 88.69 90 ALA A C 1
ATOM 670 O O . ALA A 1 90 ? -0.371 -2.910 -0.302 1.00 88.69 90 ALA A O 1
ATOM 671 N N . ILE A 1 91 ? -0.047 -2.605 1.894 1.00 91.56 91 ILE A N 1
ATOM 672 C CA . ILE A 1 91 ? 1.351 -2.166 1.760 1.00 91.56 91 ILE A CA 1
ATOM 673 C C . ILE A 1 91 ? 2.209 -3.264 1.121 1.00 91.56 91 ILE A C 1
ATOM 675 O O . ILE A 1 91 ? 2.967 -2.986 0.191 1.00 91.56 91 ILE A O 1
ATOM 679 N N . SER A 1 92 ? 2.084 -4.517 1.566 1.00 90.38 92 SER A N 1
ATOM 680 C CA . SER A 1 92 ? 2.842 -5.642 1.000 1.00 90.38 92 SER A CA 1
ATOM 681 C C . SER A 1 92 ? 2.563 -5.859 -0.490 1.00 90.38 92 SER A C 1
ATOM 683 O O . SER A 1 92 ? 3.481 -6.165 -1.251 1.00 90.38 92 SER A O 1
ATOM 685 N N . LEU A 1 93 ? 1.314 -5.688 -0.925 1.00 87.38 93 LEU A N 1
ATOM 686 C CA . LEU A 1 93 ? 0.929 -5.734 -2.336 1.00 87.38 93 LEU A CA 1
ATOM 687 C C . LEU A 1 93 ? 1.527 -4.579 -3.136 1.00 87.38 93 LEU A C 1
ATOM 689 O O . LEU A 1 93 ? 2.163 -4.821 -4.161 1.00 87.38 93 LEU A O 1
ATOM 693 N N . LEU A 1 94 ? 1.372 -3.343 -2.654 1.00 88.50 94 LEU A N 1
ATOM 694 C CA . LEU A 1 94 ? 1.909 -2.153 -3.318 1.00 88.50 94 LEU A CA 1
ATOM 695 C C . LEU A 1 94 ? 3.430 -2.241 -3.477 1.00 88.50 94 LEU A C 1
ATOM 697 O O . LEU A 1 94 ? 3.942 -1.994 -4.566 1.00 88.50 94 LEU A O 1
ATOM 701 N N . ARG A 1 95 ? 4.153 -2.710 -2.450 1.00 88.69 95 ARG A N 1
ATOM 702 C CA . ARG A 1 95 ? 5.603 -2.970 -2.530 1.00 88.69 95 ARG A CA 1
ATOM 703 C C . ARG A 1 95 ? 5.973 -3.965 -3.619 1.00 88.69 95 ARG A C 1
ATOM 705 O O . ARG A 1 95 ? 6.983 -3.787 -4.296 1.00 88.69 95 ARG A O 1
ATOM 712 N N . GLY A 1 96 ? 5.162 -5.006 -3.803 1.00 84.44 96 GLY A N 1
ATOM 713 C CA . GLY A 1 96 ? 5.341 -5.945 -4.906 1.00 84.44 96 GLY A CA 1
ATOM 714 C C . GLY A 1 96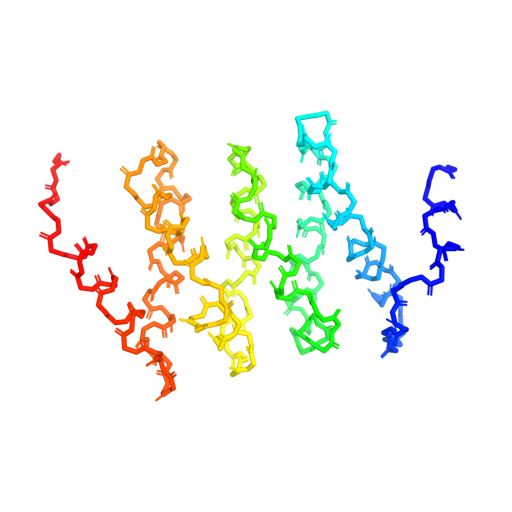 ? 5.233 -5.255 -6.268 1.00 84.44 96 GLY A C 1
ATOM 715 O O . GLY A 1 96 ? 5.992 -5.587 -7.180 1.00 84.44 96 GLY A O 1
ATOM 716 N N . MET A 1 97 ? 4.339 -4.271 -6.387 1.00 83.00 97 MET A N 1
ATOM 717 C CA . MET A 1 97 ? 3.993 -3.597 -7.640 1.00 83.00 97 MET A CA 1
ATOM 718 C C . MET A 1 97 ? 4.850 -2.366 -7.969 1.00 83.00 97 MET A C 1
ATOM 720 O O . MET A 1 97 ? 4.888 -2.000 -9.135 1.00 83.00 97 MET A O 1
ATOM 724 N N . VAL A 1 98 ? 5.588 -1.761 -7.024 1.00 79.94 98 VAL A N 1
ATOM 725 C CA . VAL A 1 98 ? 6.414 -0.548 -7.273 1.00 79.94 98 VAL A CA 1
ATOM 726 C C . VAL A 1 98 ? 7.392 -0.682 -8.445 1.00 79.94 98 VAL A C 1
ATOM 728 O O . VAL A 1 98 ? 7.697 0.307 -9.103 1.00 79.94 98 VAL A O 1
ATOM 731 N N . GLY A 1 99 ? 7.863 -1.894 -8.753 1.00 75.06 99 GLY A N 1
ATOM 732 C CA . GLY A 1 99 ? 8.713 -2.130 -9.928 1.00 75.06 99 GLY A CA 1
ATOM 733 C C . GLY A 1 99 ? 8.030 -1.847 -11.276 1.00 75.06 99 GLY A C 1
ATOM 734 O O . GLY A 1 99 ? 8.703 -1.814 -12.302 1.00 75.06 99 GLY A O 1
ATOM 735 N N . LEU A 1 100 ? 6.710 -1.650 -11.289 1.00 77.00 100 LEU A N 1
ATOM 736 C CA . LEU A 1 100 ? 5.924 -1.279 -12.458 1.00 77.00 100 LEU A CA 1
ATOM 737 C C . LEU A 1 100 ? 5.793 0.247 -12.509 1.00 77.00 100 LEU A C 1
ATOM 739 O O . LEU A 1 100 ? 5.256 0.871 -11.594 1.00 77.00 100 LEU A O 1
ATOM 743 N N . ALA A 1 101 ? 6.261 0.855 -13.602 1.00 75.19 101 ALA A N 1
ATOM 744 C CA . ALA A 1 101 ? 6.268 2.311 -13.758 1.00 75.19 101 ALA A CA 1
ATOM 745 C C . ALA A 1 101 ? 4.859 2.935 -13.679 1.00 75.19 101 ALA A C 1
ATOM 747 O O . ALA A 1 101 ? 4.693 4.041 -13.174 1.00 75.19 101 ALA A O 1
ATOM 748 N N . SER A 1 102 ? 3.838 2.230 -14.164 1.00 75.31 102 SER A N 1
ATOM 749 C CA . SER A 1 102 ? 2.418 2.585 -14.020 1.00 75.31 102 SER A CA 1
ATOM 750 C C . SER A 1 102 ? 1.990 2.618 -12.556 1.00 75.31 102 SER A C 1
ATOM 752 O O . SER A 1 102 ? 1.517 3.655 -12.100 1.00 75.31 102 SER A O 1
ATOM 754 N N . ALA A 1 103 ? 2.255 1.554 -11.799 1.00 77.56 103 ALA A N 1
ATOM 755 C CA . ALA A 1 103 ? 1.903 1.496 -10.387 1.00 77.56 103 ALA A CA 1
ATOM 756 C C . ALA A 1 103 ? 2.599 2.594 -9.560 1.00 77.56 103 ALA A C 1
ATOM 758 O O . ALA A 1 103 ? 1.976 3.219 -8.699 1.00 77.56 103 ALA A O 1
ATOM 759 N N . ALA A 1 104 ? 3.879 2.868 -9.841 1.00 78.75 104 ALA A N 1
ATOM 760 C CA . ALA A 1 104 ? 4.628 3.946 -9.197 1.00 78.75 104 ALA A CA 1
ATOM 761 C C . ALA A 1 104 ? 4.002 5.329 -9.459 1.00 78.75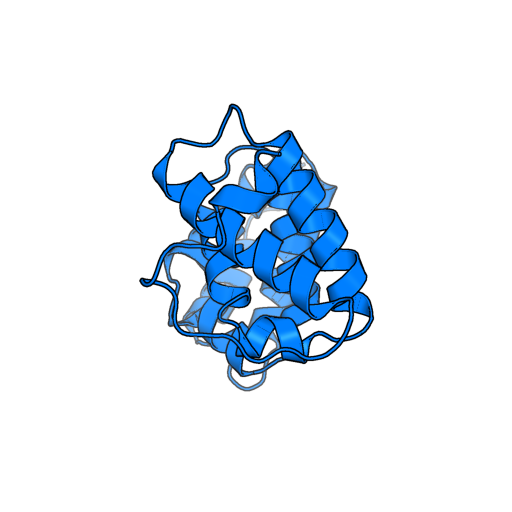 104 ALA A C 1
ATOM 763 O O . ALA A 1 104 ? 3.878 6.128 -8.529 1.00 78.75 104 ALA A O 1
ATOM 764 N N . ARG A 1 105 ? 3.534 5.597 -10.688 1.00 77.38 105 ARG A N 1
ATOM 765 C CA . ARG A 1 105 ? 2.811 6.840 -11.018 1.00 77.38 105 ARG A CA 1
ATOM 766 C C . ARG A 1 105 ? 1.470 6.942 -10.292 1.00 77.38 105 ARG A C 1
ATOM 768 O O . ARG A 1 105 ? 1.195 7.987 -9.699 1.00 77.38 105 ARG A O 1
ATOM 775 N N . THR A 1 106 ? 0.685 5.863 -10.258 1.00 79.12 106 THR A N 1
ATOM 776 C CA . THR A 1 106 ? -0.594 5.817 -9.528 1.00 79.12 106 THR A CA 1
ATOM 777 C C . THR A 1 106 ? -0.397 6.142 -8.043 1.00 79.12 106 THR A C 1
ATOM 779 O O . THR A 1 106 ? -1.143 6.941 -7.475 1.00 79.12 106 THR A O 1
ATOM 782 N N . MET A 1 107 ? 0.634 5.564 -7.414 1.00 79.94 107 MET A N 1
ATOM 783 C CA . MET A 1 107 ? 0.959 5.793 -6.001 1.00 79.94 107 MET A CA 1
ATOM 784 C C . MET A 1 107 ? 1.547 7.183 -5.727 1.00 79.94 107 MET A C 1
ATOM 786 O O . MET A 1 107 ? 1.279 7.756 -4.672 1.00 79.94 107 MET A O 1
ATOM 790 N N . GLY A 1 108 ? 2.371 7.704 -6.640 1.00 70.00 108 GLY A N 1
ATOM 791 C CA . GLY A 1 108 ? 3.172 8.905 -6.409 1.00 70.00 108 GLY A CA 1
ATOM 792 C C . GLY A 1 108 ? 2.560 10.223 -6.885 1.00 70.00 108 GLY A C 1
ATOM 793 O O . GLY A 1 108 ? 2.916 11.261 -6.339 1.00 70.00 108 GLY A O 1
ATOM 794 N N . SER A 1 109 ? 1.700 10.221 -7.910 1.00 64.94 109 SER A N 1
ATOM 795 C CA . SER A 1 109 ? 1.216 11.464 -8.541 1.00 64.94 109 SER A CA 1
ATOM 796 C C . SER A 1 109 ? -0.302 11.533 -8.697 1.00 64.94 109 SER A C 1
ATOM 798 O O . SER A 1 109 ? -0.863 12.621 -8.607 1.00 64.94 109 SER A O 1
ATOM 800 N N . GLU A 1 110 ? -0.981 10.410 -8.937 1.00 58.19 110 GLU A N 1
ATOM 801 C CA . GLU A 1 110 ? -2.435 10.412 -9.176 1.00 58.19 110 GLU A CA 1
ATOM 802 C C . GLU A 1 110 ? -3.252 10.193 -7.893 1.00 58.19 110 GLU A C 1
ATOM 804 O O . GLU A 1 110 ? -4.454 10.456 -7.855 1.00 58.19 110 GLU A O 1
ATOM 809 N N . SER A 1 111 ? -2.595 9.778 -6.808 1.00 59.47 111 SER A N 1
ATOM 810 C CA . SER A 1 111 ? -3.220 9.524 -5.510 1.00 59.47 111 SER A CA 1
ATOM 811 C C . SER A 1 111 ? -2.544 10.317 -4.392 1.00 59.47 111 SER A C 1
ATOM 813 O O . SER A 1 111 ? -1.862 9.733 -3.553 1.00 59.47 111 SER A O 1
ATOM 815 N N . ALA A 1 112 ? -2.781 11.633 -4.312 1.00 60.53 112 ALA A N 1
ATOM 816 C CA . ALA A 1 112 ? -2.288 12.477 -3.207 1.00 60.53 112 ALA A CA 1
ATOM 817 C C . ALA A 1 112 ? -2.587 11.872 -1.814 1.00 60.53 112 ALA A C 1
ATOM 819 O O . ALA A 1 112 ? -1.750 11.878 -0.912 1.00 60.53 112 ALA A O 1
ATOM 820 N N . GLY A 1 113 ? -3.742 11.213 -1.667 1.00 74.88 113 GLY A N 1
ATOM 821 C CA . GLY A 1 113 ? -4.111 10.530 -0.426 1.00 74.88 113 GLY A CA 1
ATOM 822 C C . GLY A 1 113 ? -3.313 9.253 -0.111 1.00 74.88 113 GLY A C 1
ATOM 823 O O . GLY A 1 113 ? -3.329 8.808 1.032 1.00 74.88 113 GLY A O 1
ATOM 824 N N . CYS A 1 114 ? -2.613 8.645 -1.077 1.00 83.62 114 CYS A N 1
ATOM 825 C CA . CYS A 1 114 ? -1.778 7.462 -0.837 1.00 83.62 114 CYS A CA 1
ATOM 826 C C . CYS A 1 114 ? -0.526 7.824 -0.034 1.00 83.62 114 CYS A C 1
ATOM 828 O O . CYS A 1 114 ? -0.238 7.191 0.979 1.00 83.62 114 CYS A O 1
ATOM 830 N N . LEU A 1 115 ? 0.199 8.865 -0.457 1.00 85.19 115 LEU A N 1
ATOM 831 C CA . LEU A 1 115 ? 1.404 9.333 0.234 1.00 85.19 115 LEU A CA 1
ATOM 832 C C . LEU A 1 115 ? 1.080 9.890 1.620 1.00 85.19 115 LEU A C 1
ATOM 834 O O . LEU A 1 115 ? 1.833 9.664 2.568 1.00 85.19 115 LEU A O 1
ATOM 838 N N . GLU A 1 116 ? -0.054 10.578 1.758 1.00 86.12 116 GLU A N 1
ATOM 839 C CA . GLU A 1 116 ? -0.566 11.026 3.054 1.00 86.12 116 GLU A CA 1
ATOM 840 C C . GLU A 1 116 ? -0.826 9.856 3.991 1.00 86.12 116 GLU A C 1
ATOM 842 O O . GLU A 1 116 ? -0.321 9.857 5.114 1.00 86.12 116 GLU A O 1
ATOM 847 N N . ARG A 1 117 ? -1.535 8.828 3.514 1.00 88.31 117 ARG A N 1
ATOM 848 C CA . ARG A 1 117 ? -1.820 7.647 4.322 1.00 88.31 117 ARG A CA 1
ATOM 849 C C . ARG A 1 117 ? -0.555 6.873 4.681 1.00 88.31 117 ARG A C 1
ATOM 851 O O . ARG A 1 117 ? -0.419 6.459 5.824 1.00 88.31 117 ARG A O 1
ATOM 858 N N . LEU A 1 118 ? 0.386 6.705 3.750 1.00 88.25 118 LEU A N 1
ATOM 859 C CA . LEU A 1 118 ? 1.673 6.060 4.038 1.00 88.25 118 LEU A CA 1
ATOM 860 C C . LEU A 1 118 ? 2.453 6.826 5.103 1.00 88.25 118 LEU A C 1
ATOM 862 O O . LEU A 1 118 ? 2.965 6.219 6.038 1.00 88.25 118 LEU A O 1
ATOM 866 N N . THR A 1 119 ? 2.484 8.155 4.996 1.00 87.25 119 THR A N 1
ATOM 867 C CA . THR A 1 119 ? 3.094 9.018 6.011 1.00 87.25 119 THR A CA 1
ATOM 868 C C . THR A 1 119 ? 2.406 8.812 7.361 1.00 87.25 119 THR A C 1
ATOM 870 O O . THR A 1 119 ? 3.072 8.577 8.359 1.00 87.25 119 THR A O 1
ATOM 873 N N . GLU A 1 120 ? 1.074 8.837 7.406 1.00 89.62 120 GLU A N 1
ATOM 874 C CA . GLU A 1 120 ? 0.314 8.616 8.638 1.00 89.62 120 GLU A CA 1
ATOM 875 C C . GLU A 1 120 ? 0.613 7.251 9.273 1.00 89.62 120 GLU A C 1
ATOM 877 O O . GLU A 1 120 ? 0.854 7.182 10.477 1.00 89.62 120 GLU A O 1
ATOM 882 N N . VAL A 1 121 ? 0.651 6.183 8.469 1.00 89.50 121 VAL A N 1
ATOM 883 C CA . VAL A 1 121 ? 0.985 4.830 8.931 1.00 89.50 121 VAL A CA 1
ATOM 884 C C . VAL A 1 121 ? 2.384 4.798 9.541 1.00 89.50 121 VAL A C 1
ATOM 886 O O . VAL A 1 121 ? 2.536 4.272 10.639 1.00 89.50 121 VAL A O 1
ATOM 889 N N . ILE A 1 122 ? 3.385 5.400 8.890 1.00 89.38 122 ILE A N 1
ATOM 890 C CA . ILE A 1 122 ? 4.760 5.461 9.413 1.00 89.38 122 ILE A CA 1
ATOM 891 C C . ILE A 1 122 ? 4.810 6.185 10.765 1.00 89.38 122 ILE A C 1
ATOM 893 O O . ILE A 1 122 ? 5.549 5.775 11.652 1.00 89.38 122 ILE A O 1
ATOM 897 N N . LEU A 1 123 ? 4.022 7.249 10.933 1.00 86.38 123 LEU A N 1
ATOM 898 C CA . LEU A 1 123 ? 4.072 8.094 12.128 1.00 86.38 123 LEU A CA 1
ATOM 899 C C . LEU A 1 123 ? 3.240 7.586 13.302 1.00 86.38 123 LEU A C 1
ATOM 901 O O . LEU A 1 123 ? 3.516 7.959 14.439 1.00 86.38 123 LEU A O 1
ATOM 905 N N . ARG A 1 124 ? 2.168 6.836 13.034 1.00 87.31 124 ARG A N 1
ATOM 906 C CA . ARG A 1 124 ? 1.116 6.582 14.031 1.00 87.31 124 ARG A CA 1
ATOM 907 C C . ARG A 1 124 ? 0.752 5.118 14.223 1.00 87.31 124 ARG A C 1
ATOM 909 O O . ARG A 1 124 ? 0.053 4.813 15.180 1.00 87.31 124 ARG A O 1
ATOM 916 N N . CYS A 1 125 ? 1.160 4.214 13.334 1.00 88.25 125 CYS A N 1
ATOM 917 C CA . CYS A 1 125 ? 0.808 2.801 13.473 1.00 88.25 125 CYS A CA 1
ATOM 918 C C . CYS A 1 125 ? 1.625 2.158 14.599 1.00 88.25 125 CYS A C 1
ATOM 920 O O . CYS A 1 125 ? 2.838 2.207 14.550 1.00 88.25 125 CYS A O 1
ATOM 922 N N . GLU A 1 126 ? 1.011 1.530 15.598 1.00 89.62 126 GLU A N 1
ATOM 923 C CA . GLU A 1 126 ? 1.770 0.895 16.695 1.00 89.62 126 GLU A CA 1
ATOM 924 C C . GLU A 1 126 ? 2.512 -0.382 16.254 1.00 89.62 126 GLU A C 1
ATOM 926 O O . GLU A 1 126 ? 3.473 -0.811 16.894 1.00 89.62 126 GLU A O 1
ATOM 931 N N . ASP A 1 127 ? 2.097 -0.984 15.135 1.00 91.38 127 ASP A N 1
ATOM 932 C CA . ASP A 1 127 ? 2.750 -2.159 14.565 1.00 91.38 127 ASP A CA 1
ATOM 933 C C . ASP A 1 127 ? 4.026 -1.754 13.804 1.00 91.38 127 ASP A C 1
ATOM 935 O O . ASP A 1 127 ? 3.987 -1.255 12.674 1.00 91.38 127 ASP A O 1
ATOM 939 N N . LEU A 1 128 ? 5.181 -2.023 14.421 1.00 89.44 128 LEU A N 1
ATOM 940 C CA . LEU A 1 128 ? 6.506 -1.720 13.869 1.00 89.44 128 LEU A CA 1
ATOM 941 C C . LEU A 1 128 ? 6.779 -2.398 12.516 1.00 89.44 128 LEU A C 1
ATOM 943 O O . LEU A 1 128 ? 7.511 -1.850 11.690 1.00 89.44 128 LEU A O 1
ATOM 947 N N . GLN A 1 129 ? 6.208 -3.579 12.256 1.00 90.00 129 GLN A N 1
ATOM 948 C CA . GLN A 1 129 ? 6.386 -4.264 10.970 1.00 90.00 129 GLN A CA 1
ATOM 949 C C . GLN A 1 129 ? 5.631 -3.534 9.859 1.00 90.00 129 GLN A C 1
ATOM 951 O O . GLN A 1 129 ? 6.135 -3.407 8.737 1.00 90.00 129 GLN A O 1
ATOM 956 N N . VAL A 1 130 ? 4.439 -3.024 10.173 1.00 90.19 130 VAL A N 1
ATOM 957 C CA . VAL A 1 130 ? 3.633 -2.220 9.248 1.00 90.19 130 VAL A CA 1
ATOM 958 C C . VAL A 1 130 ? 4.289 -0.862 9.008 1.00 90.19 130 VAL A C 1
ATOM 960 O O . VAL A 1 130 ? 4.449 -0.481 7.847 1.00 90.19 130 VAL A O 1
ATOM 963 N N . GLN A 1 131 ? 4.754 -0.181 10.063 1.00 92.00 131 GLN A N 1
ATOM 964 C CA . GLN A 1 131 ? 5.521 1.065 9.938 1.00 92.00 131 GLN A CA 1
ATOM 965 C C . GLN A 1 131 ? 6.754 0.884 9.044 1.00 92.00 131 GLN A C 1
ATOM 967 O O . GLN A 1 131 ? 6.936 1.618 8.073 1.00 92.00 131 GLN A O 1
ATOM 972 N N . SER A 1 132 ? 7.583 -0.126 9.332 1.00 90.31 132 SER A N 1
ATOM 973 C CA . SER A 1 132 ? 8.796 -0.408 8.560 1.00 90.31 132 SER A CA 1
ATOM 974 C C . SER A 1 132 ? 8.473 -0.743 7.103 1.00 90.31 132 SER A C 1
ATOM 976 O O . SER A 1 132 ? 9.136 -0.261 6.184 1.00 90.31 132 SER A O 1
ATOM 978 N N . SER A 1 133 ? 7.417 -1.522 6.859 1.00 91.56 133 SER A N 1
ATOM 979 C CA . SER A 1 133 ? 6.977 -1.844 5.499 1.00 91.56 133 SER A CA 1
ATOM 980 C C . SER A 1 133 ? 6.500 -0.606 4.737 1.00 91.56 133 SER A C 1
ATOM 982 O O . SER A 1 133 ? 6.820 -0.472 3.557 1.00 91.56 133 SER A O 1
ATOM 984 N N . ALA A 1 134 ? 5.781 0.310 5.392 1.00 89.75 134 ALA A N 1
ATOM 985 C CA . ALA A 1 134 ? 5.374 1.582 4.798 1.00 89.75 134 ALA A CA 1
ATOM 986 C C . ALA A 1 134 ? 6.585 2.474 4.477 1.00 89.75 134 ALA A C 1
ATOM 988 O O . ALA A 1 134 ? 6.641 3.063 3.398 1.00 89.75 134 ALA A O 1
ATOM 989 N N . GLY A 1 135 ? 7.580 2.516 5.369 1.00 88.62 135 GLY A N 1
ATOM 990 C CA . GLY A 1 135 ? 8.841 3.228 5.150 1.00 88.62 135 GLY A CA 1
ATOM 991 C C . GLY A 1 135 ? 9.605 2.698 3.936 1.00 88.62 135 GLY A C 1
ATOM 992 O O . GLY A 1 135 ? 9.951 3.471 3.046 1.00 88.62 135 GLY A O 1
ATOM 993 N N . HIS A 1 136 ? 9.774 1.376 3.834 1.00 90.44 136 HIS A N 1
ATOM 994 C CA . HIS A 1 136 ? 10.403 0.755 2.665 1.00 90.44 136 HIS A CA 1
ATOM 995 C C . HIS A 1 136 ? 9.625 1.020 1.372 1.00 90.44 136 HIS A C 1
ATOM 997 O O . HIS A 1 136 ? 10.230 1.235 0.329 1.00 90.44 136 HIS A O 1
ATOM 1003 N N . LEU A 1 137 ? 8.290 1.008 1.412 1.00 89.44 137 LEU A N 1
ATOM 1004 C CA . LEU A 1 137 ? 7.479 1.350 0.243 1.00 89.44 137 LEU A CA 1
ATOM 1005 C C . LEU A 1 137 ? 7.753 2.789 -0.219 1.00 89.44 137 LEU A C 1
ATOM 1007 O O . LEU A 1 137 ? 7.950 3.024 -1.410 1.00 89.44 137 LEU A O 1
ATOM 1011 N N . LEU A 1 138 ? 7.806 3.737 0.719 1.00 87.94 138 LEU A N 1
ATOM 1012 C CA . LEU A 1 138 ? 8.097 5.139 0.427 1.00 87.94 138 LEU A CA 1
ATOM 1013 C C . LEU A 1 138 ? 9.514 5.326 -0.140 1.00 87.94 138 LEU A C 1
ATOM 1015 O O . LEU A 1 138 ? 9.690 6.055 -1.113 1.00 87.94 138 LEU A O 1
ATOM 1019 N N . GLU A 1 139 ? 10.504 4.626 0.414 1.00 86.88 139 GLU A N 1
ATOM 1020 C CA . GLU A 1 139 ? 11.882 4.601 -0.091 1.00 86.88 139 GLU A CA 1
ATOM 1021 C C . GLU A 1 139 ? 11.962 4.048 -1.522 1.00 86.88 139 GLU A C 1
ATOM 1023 O O . GLU A 1 139 ? 12.609 4.636 -2.393 1.00 86.88 139 GLU A O 1
ATOM 1028 N N . GLN A 1 140 ? 11.269 2.936 -1.791 1.00 86.88 140 GLN A N 1
ATOM 1029 C CA . GLN A 1 140 ? 11.216 2.334 -3.122 1.00 86.88 140 GLN A CA 1
ATOM 1030 C C . GLN A 1 140 ? 10.569 3.286 -4.132 1.00 86.88 140 GLN A C 1
ATOM 1032 O O . GLN A 1 140 ? 11.092 3.435 -5.233 1.00 86.88 140 GLN A O 1
ATOM 1037 N N . LEU A 1 141 ? 9.478 3.964 -3.756 1.00 84.69 141 LEU A N 1
ATOM 1038 C CA . LEU A 1 141 ? 8.839 4.975 -4.601 1.00 84.69 141 LEU A CA 1
ATOM 1039 C C . LEU A 1 141 ? 9.786 6.151 -4.879 1.00 84.69 141 LEU A C 1
ATOM 1041 O O . LEU A 1 141 ? 9.915 6.551 -6.033 1.00 84.69 141 LEU A O 1
ATOM 1045 N N . ALA A 1 142 ? 10.488 6.666 -3.865 1.00 82.62 142 ALA A N 1
ATOM 1046 C CA . ALA A 1 142 ? 11.438 7.775 -4.012 1.00 82.62 142 ALA A CA 1
ATOM 1047 C C . ALA A 1 142 ? 12.661 7.418 -4.878 1.00 82.62 142 ALA A C 1
ATOM 1049 O O . ALA A 1 142 ? 13.275 8.296 -5.477 1.00 82.62 142 ALA A O 1
ATOM 1050 N N . SER A 1 143 ? 12.998 6.129 -4.959 1.00 82.56 143 SER A N 1
ATOM 1051 C CA . SER A 1 143 ? 14.132 5.616 -5.735 1.00 82.56 143 SER A CA 1
ATOM 1052 C C . SER A 1 143 ? 13.788 5.284 -7.193 1.00 82.56 143 SER A C 1
ATOM 1054 O O . SER A 1 143 ? 14.673 4.897 -7.958 1.00 82.56 143 SER A O 1
ATOM 1056 N N . THR A 1 144 ? 12.519 5.396 -7.601 1.00 79.25 144 THR A N 1
ATOM 1057 C CA . THR A 1 144 ? 12.140 5.202 -9.009 1.00 79.25 144 THR A CA 1
ATOM 1058 C C . THR A 1 144 ? 12.617 6.373 -9.874 1.00 79.25 144 THR A C 1
ATOM 1060 O O . THR A 1 144 ? 12.604 7.522 -9.445 1.00 79.25 144 THR A O 1
ATOM 1063 N N . SER A 1 145 ? 13.045 6.097 -11.114 1.00 65.00 145 SER A N 1
ATOM 1064 C CA . SER A 1 145 ? 13.603 7.119 -12.022 1.00 65.00 145 SER A CA 1
ATOM 1065 C C . SER A 1 145 ? 12.627 8.253 -12.351 1.00 65.00 145 SER A C 1
ATOM 1067 O O . SER A 1 145 ? 13.064 9.352 -12.676 1.00 65.00 145 SER A O 1
ATOM 1069 N N . ASP A 1 146 ? 11.326 7.981 -12.225 1.00 67.88 146 ASP A N 1
ATOM 1070 C CA . ASP A 1 146 ? 10.228 8.922 -12.460 1.00 67.88 146 ASP A CA 1
ATOM 1071 C C . ASP A 1 146 ? 9.534 9.343 -11.151 1.00 67.88 146 ASP A C 1
ATOM 1073 O O . ASP A 1 146 ? 8.369 9.744 -11.176 1.00 67.88 146 ASP A O 1
ATOM 1077 N N . ALA A 1 147 ? 10.208 9.218 -9.999 1.00 65.69 147 ALA A N 1
ATOM 1078 C CA . ALA A 1 147 ? 9.629 9.567 -8.707 1.00 65.69 147 ALA A CA 1
ATOM 1079 C C . ALA A 1 147 ? 9.135 11.026 -8.717 1.00 65.69 147 ALA A C 1
ATOM 1081 O O . ALA A 1 147 ? 9.935 11.953 -8.899 1.00 65.69 147 ALA A O 1
ATOM 1082 N N . PRO A 1 148 ? 7.828 11.268 -8.504 1.00 69.69 148 PRO A N 1
ATOM 1083 C CA . PRO A 1 148 ? 7.311 12.621 -8.396 1.00 69.69 148 PRO A CA 1
ATOM 1084 C C . PRO A 1 148 ? 8.011 13.362 -7.257 1.00 69.69 148 PRO A C 1
ATOM 1086 O O . PRO A 1 148 ? 8.251 12.789 -6.194 1.00 69.69 148 PRO A O 1
ATOM 1089 N N . ALA A 1 149 ? 8.297 14.654 -7.444 1.00 73.25 149 ALA A N 1
ATOM 1090 C CA . ALA A 1 149 ? 8.987 15.467 -6.438 1.00 73.25 149 ALA A CA 1
ATOM 1091 C C . ALA A 1 149 ? 8.308 15.406 -5.055 1.00 73.25 149 ALA A C 1
ATOM 1093 O O . ALA A 1 149 ? 8.981 15.439 -4.028 1.00 73.25 149 ALA A O 1
ATOM 1094 N N . GLU A 1 150 ? 6.982 15.254 -5.026 1.00 72.81 150 GLU A N 1
ATOM 1095 C CA . GLU A 1 150 ? 6.202 15.081 -3.801 1.00 72.81 150 GLU A CA 1
ATOM 1096 C C . GLU A 1 150 ? 6.585 13.816 -3.014 1.00 72.81 150 GLU A C 1
ATOM 1098 O O . GLU A 1 150 ? 6.701 13.872 -1.790 1.00 72.81 150 GLU A O 1
ATOM 1103 N N . VAL A 1 151 ? 6.871 12.701 -3.694 1.00 75.00 151 VAL A N 1
ATOM 1104 C CA . VAL A 1 151 ? 7.349 11.460 -3.065 1.00 75.00 151 VAL A CA 1
ATOM 1105 C C . VAL A 1 151 ? 8.696 11.693 -2.385 1.00 75.00 151 VAL A C 1
ATOM 1107 O O . VAL A 1 151 ? 8.869 11.345 -1.217 1.00 75.00 151 VAL A O 1
ATOM 1110 N N . CYS A 1 152 ? 9.632 12.339 -3.084 1.00 76.94 152 CYS A N 1
ATOM 1111 C CA . CYS A 1 152 ? 10.953 12.656 -2.544 1.00 76.94 152 CYS A CA 1
ATOM 1112 C C . CYS A 1 152 ? 10.857 13.595 -1.332 1.00 76.94 152 CYS A C 1
ATOM 1114 O O . CYS A 1 152 ? 11.510 13.364 -0.316 1.00 76.94 152 CYS A O 1
ATOM 1116 N N . MET A 1 153 ? 9.998 14.616 -1.400 1.00 77.88 153 MET A N 1
ATOM 1117 C CA . MET A 1 153 ? 9.756 15.537 -0.284 1.00 77.88 153 MET A CA 1
ATOM 1118 C C . MET A 1 153 ? 9.167 14.819 0.936 1.00 77.88 153 MET A C 1
ATOM 1120 O O . MET A 1 153 ? 9.583 15.089 2.062 1.00 77.88 153 MET A O 1
ATOM 1124 N N . ARG A 1 154 ? 8.235 13.879 0.733 1.00 76.19 154 ARG A N 1
ATOM 1125 C CA . ARG A 1 154 ? 7.654 13.066 1.814 1.00 76.19 154 ARG A CA 1
ATOM 1126 C C . ARG A 1 154 ? 8.685 12.136 2.445 1.00 76.19 154 ARG A C 1
ATOM 1128 O O . ARG A 1 154 ? 8.745 12.060 3.668 1.00 76.19 154 ARG A O 1
ATOM 1135 N N . PHE A 1 155 ? 9.522 11.485 1.639 1.00 75.88 155 PHE A N 1
ATOM 1136 C CA . PHE A 1 155 ? 10.609 10.644 2.141 1.00 75.88 155 PHE A CA 1
ATOM 1137 C C . PHE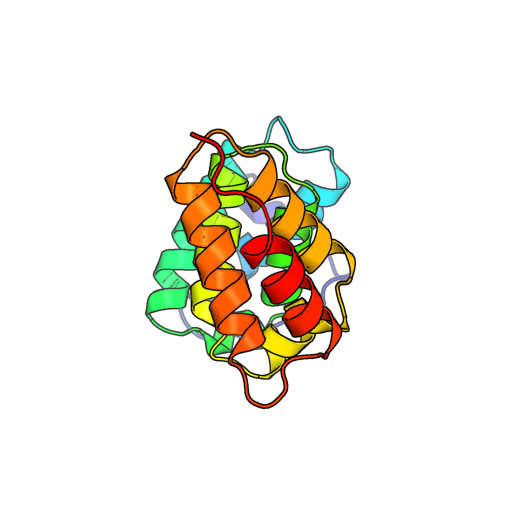 A 1 155 ? 11.587 11.441 3.014 1.00 75.88 155 PHE A C 1
ATOM 1139 O O . PHE A 1 155 ? 11.882 11.036 4.138 1.00 75.88 155 PHE A O 1
ATOM 1146 N N . VAL A 1 156 ? 12.017 12.618 2.547 1.00 74.12 156 VAL A N 1
ATOM 1147 C CA . VAL A 1 156 ? 12.885 13.518 3.322 1.00 74.12 156 VAL A CA 1
ATOM 1148 C C . VAL A 1 156 ? 12.202 13.971 4.614 1.00 74.12 156 VAL A C 1
ATOM 1150 O O . VAL A 1 156 ? 12.820 13.920 5.674 1.00 74.12 156 VAL A O 1
ATOM 1153 N N . ALA A 1 157 ? 10.928 14.369 4.556 1.00 73.19 157 ALA A N 1
ATOM 1154 C CA . ALA A 1 157 ? 10.186 14.814 5.733 1.00 73.19 157 ALA A CA 1
ATOM 1155 C C . ALA A 1 157 ? 10.069 13.717 6.802 1.00 73.19 157 ALA A C 1
ATOM 1157 O O . ALA A 1 157 ? 10.224 14.006 7.985 1.00 73.19 157 ALA A O 1
ATOM 1158 N N . VAL A 1 158 ? 9.844 12.465 6.393 1.00 77.00 158 VAL A N 1
ATOM 1159 C CA . VAL A 1 158 ? 9.812 11.311 7.301 1.00 77.00 158 VAL A CA 1
ATOM 1160 C C . VAL A 1 158 ? 11.203 11.021 7.875 1.00 77.00 158 VAL A C 1
ATOM 1162 O O . VAL A 1 158 ? 11.333 10.839 9.082 1.00 77.00 158 VAL A O 1
ATOM 1165 N N . GLY A 1 159 ? 12.250 11.023 7.044 1.00 68.25 159 GLY A N 1
ATOM 1166 C CA . GLY A 1 159 ? 13.626 10.746 7.476 1.00 68.25 159 GLY A CA 1
ATOM 1167 C C . GLY A 1 159 ? 14.247 11.825 8.374 1.00 68.25 159 GLY A C 1
ATOM 1168 O O . GLY A 1 159 ? 15.213 11.550 9.080 1.00 68.25 159 GLY A O 1
ATOM 1169 N N . MET A 1 160 ? 13.700 13.044 8.366 1.00 66.75 160 MET A N 1
ATOM 1170 C CA . MET A 1 160 ? 14.128 14.153 9.230 1.00 66.75 160 MET A CA 1
ATOM 1171 C C . MET A 1 160 ? 13.445 14.170 10.600 1.00 66.75 160 MET A C 1
ATOM 1173 O O . MET A 1 160 ? 13.783 15.013 11.436 1.00 66.75 160 MET A O 1
ATOM 1177 N N . LEU A 1 161 ? 12.484 13.281 10.853 1.00 60.00 161 LEU A N 1
ATOM 1178 C CA . LEU A 1 161 ? 11.869 13.205 12.168 1.00 60.00 161 LEU A CA 1
ATOM 1179 C C . LEU A 1 161 ? 12.881 12.667 13.179 1.00 60.00 161 LEU A C 1
ATOM 1181 O O . LEU A 1 161 ? 13.612 11.722 12.871 1.00 60.00 161 LEU A O 1
ATOM 1185 N N . PRO A 1 162 ? 12.950 13.256 14.385 1.00 49.69 162 PRO A N 1
ATOM 1186 C CA . PRO A 1 162 ? 13.789 12.708 15.430 1.00 49.69 162 PRO A CA 1
ATOM 1187 C C . PRO A 1 162 ? 13.345 11.264 15.662 1.00 49.69 162 PRO A C 1
ATOM 1189 O O . PRO A 1 162 ? 12.173 11.019 15.946 1.00 49.69 162 PRO A O 1
ATOM 1192 N N . MET A 1 163 ? 14.279 10.320 15.522 1.00 49.56 163 MET A N 1
ATOM 1193 C CA . MET A 1 163 ? 14.117 8.951 16.006 1.00 49.56 163 MET A CA 1
ATOM 1194 C C . MET A 1 163 ? 13.945 9.038 17.528 1.00 49.56 163 MET A C 1
ATOM 1196 O O . MET A 1 163 ? 14.917 9.043 18.279 1.00 49.56 163 MET A O 1
ATOM 1200 N N . GLY A 1 164 ? 12.717 9.281 17.976 1.00 43.72 164 GLY A N 1
ATOM 1201 C CA . GLY A 1 164 ? 12.373 9.396 19.381 1.00 43.72 164 GLY A CA 1
ATOM 1202 C C . GLY A 1 164 ? 12.151 8.008 19.960 1.00 43.72 164 GLY A C 1
ATOM 1203 O O . GLY A 1 164 ? 11.140 7.389 19.640 1.00 43.72 164 GLY A O 1
ATOM 1204 N N . GLY A 1 165 ? 13.072 7.560 20.818 1.00 36.66 165 GLY A N 1
ATOM 1205 C CA . GLY A 1 165 ? 12.948 6.342 21.627 1.00 36.66 165 GLY A CA 1
ATOM 1206 C C . GLY A 1 165 ? 14.189 5.475 21.595 1.00 36.66 165 GLY A C 1
ATOM 1207 O O . GLY A 1 165 ? 14.205 4.540 20.770 1.00 36.66 165 GLY A O 1
#

Foldseek 3Di:
DVLVPLPPDPPAPDQDDDDPVLVLLVSLLSVLVVCLVPQEDVCVVVNLVSLVSVLVVLVVPVVSCLSRCNLVSLLSQCLRYPDLSSVQSSLSSLLSNLVPPSSLCCQAPVCPSSLVSLLCCLVPPPDPSSNVSSLVSLVSSCPDPPRDVRSVVSNVVSVPDPPDD

Secondary structure (DSSP, 8-state):
-GGGTGGG-TTS------SHHHHHHHHHHHHHHHHHTTTSGGGHHHHHHHHHHHHHHHHH-SHHHHTTTHHHHHHHHHHH---HHHHHHHHHHHHHHTTSHHHHHIIIII-HHHHHHHHHHHHH-S-HHHHHHHHHHHHHHHTSTT--HHHHHHHHHHHTS----